Protein AF-A0A940HXW5-F1 (afdb_monomer)

Secondary structure (DSSP, 8-state):
----------TT-S----HHHHHHHHHHHHHHHHHHTT--HHHHTTSTTPPPSS-HHHHHHHHT-SEEEEE--GGGTHHHHHHHHHTTTT--SEEEEE-S--HHHHHHHHHS--SS-EEEEE-SSS--HHHHHHHHHHHTT-TTSEEEEE--SSS-HHHHHHHHTT-B-

pLDDT: mean 87.08, std 12.81, range [37.69, 97.75]

Foldseek 3Di:
DPPDPPPPPVPVPPPPPDPVVVVVVVVVVVVVVCVVVVVPVVNVCPDPPDDDPDDPVVVVLQVPAQEEEEEDADPQPVVVVVVCVVCVVVDNHHYHYHHALDPVSLVVVLVDDGDQHEYEQEDAAQAPPGSLVSCVSNVVRPLRYAYAYHYHPDPHSNVVVCVVSVHHD

Structure (mmCIF, N/CA/C/O backbone):
data_AF-A0A940HXW5-F1
#
_entry.id   AF-A0A940HXW5-F1
#
loop_
_atom_site.group_PDB
_atom_site.id
_atom_site.type_symbol
_atom_site.label_atom_id
_atom_site.label_alt_id
_atom_site.label_comp_id
_atom_site.label_asym_id
_atom_site.label_entity_id
_atom_site.label_seq_id
_atom_site.pdbx_PDB_ins_code
_atom_site.Cartn_x
_atom_site.Cartn_y
_atom_site.Cartn_z
_atom_site.occupancy
_atom_site.B_iso_or_equiv
_atom_site.auth_seq_id
_atom_site.auth_comp_id
_atom_site.auth_asym_id
_atom_site.auth_atom_id
_atom_site.pdbx_PDB_model_num
ATOM 1 N N . MET A 1 1 ? -20.230 16.976 -20.352 1.00 37.69 1 MET A N 1
ATOM 2 C CA . MET A 1 1 ? -19.748 17.566 -21.615 1.00 37.69 1 MET A CA 1
ATOM 3 C C . MET A 1 1 ? -18.553 16.743 -22.082 1.00 37.69 1 MET A C 1
ATOM 5 O O . MET A 1 1 ? -17.478 16.864 -21.511 1.00 37.69 1 MET A O 1
ATOM 9 N N . LEU A 1 2 ? -18.786 15.785 -22.983 1.00 40.66 2 LEU A N 1
ATOM 10 C CA . LEU A 1 2 ? -17.734 14.949 -23.570 1.00 40.66 2 LEU A CA 1
ATOM 11 C C . LEU A 1 2 ? -16.873 15.837 -24.471 1.00 40.66 2 LEU A C 1
ATOM 13 O O . LEU A 1 2 ? -17.401 16.572 -25.302 1.00 40.66 2 LEU A O 1
ATOM 17 N N . ILE A 1 3 ? -15.562 1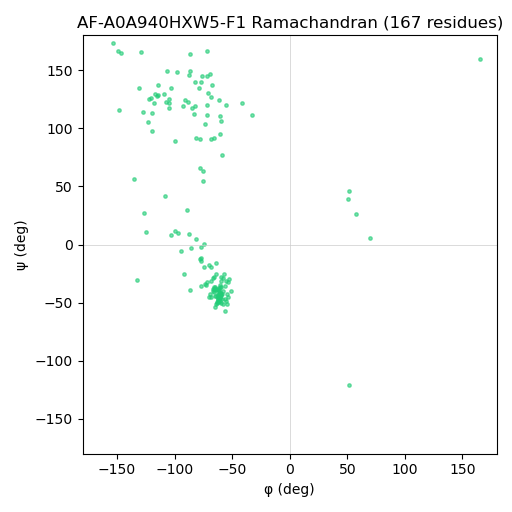5.809 -24.245 1.00 47.06 3 ILE A N 1
ATOM 18 C CA . ILE A 1 3 ? -14.571 16.556 -25.018 1.00 47.06 3 ILE A CA 1
ATOM 19 C C . ILE A 1 3 ? -14.749 16.179 -26.492 1.00 47.06 3 ILE A C 1
ATOM 21 O O . ILE A 1 3 ? -14.653 15.001 -26.838 1.00 47.06 3 ILE A O 1
ATOM 25 N N . LYS A 1 4 ? -15.039 17.186 -27.332 1.00 47.22 4 LYS A N 1
ATOM 26 C CA . LYS A 1 4 ? -14.988 17.098 -28.797 1.00 47.22 4 LYS A CA 1
ATOM 27 C C . LYS A 1 4 ? -13.741 16.310 -29.175 1.00 47.22 4 LYS A C 1
ATOM 29 O O . LYS A 1 4 ? -12.640 16.685 -28.778 1.00 47.22 4 LYS A O 1
ATOM 34 N N . THR A 1 5 ? -13.950 15.219 -29.900 1.00 53.34 5 THR A N 1
ATOM 35 C CA . THR A 1 5 ? -12.939 14.344 -30.484 1.00 53.34 5 THR A CA 1
ATOM 36 C C . THR A 1 5 ? -11.712 15.164 -30.870 1.00 53.34 5 THR A C 1
ATOM 38 O O . THR A 1 5 ? -11.792 16.007 -31.763 1.00 53.34 5 THR A O 1
ATOM 41 N N . ILE A 1 6 ? -10.589 14.964 -30.173 1.00 57.22 6 ILE A N 1
ATOM 42 C CA . ILE A 1 6 ? -9.308 15.518 -30.605 1.00 57.22 6 ILE A CA 1
ATOM 43 C C . ILE A 1 6 ? -8.984 14.798 -31.914 1.00 57.22 6 ILE A C 1
ATOM 45 O O . ILE A 1 6 ? -8.443 13.694 -31.925 1.00 57.22 6 ILE A O 1
ATOM 49 N N . LEU A 1 7 ? -9.398 15.396 -33.028 1.00 49.34 7 LEU A N 1
ATOM 50 C CA . LEU A 1 7 ? -8.967 15.020 -34.361 1.00 49.34 7 LEU A CA 1
ATOM 51 C C . LEU A 1 7 ? -7.492 15.400 -34.449 1.00 49.34 7 LEU A C 1
ATOM 53 O O . LEU A 1 7 ? -7.140 16.525 -34.803 1.00 49.34 7 LEU A O 1
ATOM 57 N N . PHE A 1 8 ? -6.618 14.460 -34.089 1.00 52.81 8 PHE A N 1
ATOM 58 C CA . PHE A 1 8 ? -5.212 14.544 -34.450 1.00 52.81 8 PHE A CA 1
ATOM 59 C C . PHE A 1 8 ? -5.140 14.546 -35.978 1.00 52.81 8 PHE A C 1
ATOM 61 O O . PHE A 1 8 ? -5.167 13.497 -36.620 1.00 52.81 8 PHE A O 1
ATOM 68 N N . LYS A 1 9 ? -5.077 15.741 -36.575 1.00 50.44 9 LYS A N 1
ATOM 69 C CA . LYS A 1 9 ? -4.696 15.905 -37.976 1.00 50.44 9 LYS A CA 1
ATOM 70 C C . LYS A 1 9 ? -3.286 15.332 -38.074 1.00 50.44 9 LYS A C 1
ATOM 72 O O . LYS A 1 9 ? -2.348 15.888 -37.504 1.00 50.44 9 LYS A O 1
ATOM 77 N N . ASN A 1 10 ? -3.170 14.152 -38.676 1.00 55.97 10 ASN A N 1
ATOM 78 C CA . ASN A 1 10 ? -1.972 13.320 -38.638 1.00 55.97 10 ASN A CA 1
ATOM 79 C C . ASN A 1 10 ? -0.891 13.897 -39.575 1.00 55.97 10 ASN A C 1
ATOM 81 O O . ASN A 1 10 ? -0.493 13.284 -40.559 1.00 55.97 10 ASN A O 1
ATOM 85 N N . ASN A 1 11 ? -0.416 15.108 -39.274 1.00 54.78 11 ASN A N 1
ATOM 86 C CA . ASN A 1 11 ? 0.621 15.819 -40.026 1.00 54.78 11 ASN A CA 1
ATOM 87 C C . ASN A 1 11 ? 2.028 15.231 -39.787 1.00 54.78 11 ASN A C 1
ATOM 89 O O . ASN A 1 11 ? 3.004 15.712 -40.357 1.00 54.78 11 ASN A O 1
ATOM 93 N N . LEU A 1 12 ? 2.147 14.181 -38.966 1.00 56.38 12 LEU A N 1
ATOM 94 C CA . LEU A 1 12 ? 3.408 13.515 -38.620 1.00 56.38 12 LEU A CA 1
ATOM 95 C C . LEU A 1 12 ? 3.949 12.587 -39.724 1.00 56.38 12 LEU A C 1
ATOM 97 O O . LEU A 1 12 ? 5.026 12.020 -39.562 1.00 56.38 12 LEU A O 1
ATOM 101 N N . ILE A 1 13 ? 3.240 12.438 -40.849 1.00 55.09 13 ILE A N 1
ATOM 102 C CA . ILE A 1 13 ? 3.608 11.524 -41.945 1.00 55.09 13 ILE A CA 1
ATOM 103 C C . ILE A 1 13 ? 4.097 12.293 -43.186 1.00 55.09 13 ILE A C 1
ATOM 105 O O . ILE A 1 13 ? 3.803 11.934 -44.322 1.00 55.09 13 ILE A O 1
ATOM 109 N N . LYS A 1 14 ? 4.904 13.344 -43.013 1.00 57.66 14 LYS A N 1
ATOM 110 C CA . LYS A 1 14 ? 5.946 13.601 -44.025 1.00 57.66 14 LYS A CA 1
ATOM 111 C C . LYS A 1 14 ? 7.061 12.587 -43.754 1.00 57.66 14 LYS A C 1
ATOM 113 O O . LYS A 1 14 ? 7.319 12.282 -42.597 1.00 57.66 14 LYS A O 1
ATOM 118 N N . LYS A 1 15 ? 7.670 11.991 -44.787 1.00 58.25 15 LYS A N 1
ATOM 119 C CA . LYS A 1 15 ? 8.725 10.955 -44.685 1.00 58.25 15 LYS A CA 1
ATOM 120 C C . LYS A 1 15 ? 9.951 11.473 -43.905 1.00 58.25 15 LYS A C 1
ATOM 122 O O . LYS A 1 15 ? 10.979 11.790 -44.494 1.00 58.25 15 LYS A O 1
ATOM 127 N N . ILE A 1 16 ? 9.875 11.549 -42.579 1.00 60.69 16 ILE A N 1
ATOM 128 C CA . ILE A 1 16 ? 11.001 11.938 -41.734 1.00 60.69 16 ILE A CA 1
ATOM 129 C C . ILE A 1 16 ? 11.864 10.685 -41.554 1.00 60.69 16 ILE A C 1
ATOM 131 O O . ILE A 1 16 ? 11.654 9.874 -40.653 1.00 60.69 16 ILE A O 1
ATOM 135 N N . LYS A 1 17 ? 12.855 10.507 -42.434 1.00 64.44 17 LYS A N 1
ATOM 136 C CA . LYS A 1 17 ? 13.933 9.521 -42.261 1.00 64.44 17 LYS A CA 1
ATOM 137 C C . LYS A 1 17 ? 14.944 10.024 -41.216 1.00 64.44 17 LYS A C 1
ATOM 139 O O . LYS A 1 17 ? 16.129 10.133 -41.503 1.00 64.44 17 LYS A O 1
ATOM 144 N N . SER A 1 18 ? 14.494 10.371 -40.005 1.00 76.12 18 SER A N 1
ATOM 145 C CA . SER A 1 18 ? 15.434 10.719 -38.933 1.00 76.12 18 SER A CA 1
ATOM 146 C C . SER A 1 18 ? 15.955 9.451 -38.261 1.00 76.12 18 SER A C 1
ATOM 148 O O . SER A 1 18 ? 15.210 8.505 -37.983 1.00 76.12 18 SER A O 1
ATOM 150 N N . LYS A 1 19 ? 17.252 9.447 -37.946 1.00 80.06 19 LYS A N 1
ATOM 151 C CA . LYS A 1 19 ? 17.904 8.380 -37.172 1.00 80.06 19 LYS A CA 1
ATOM 152 C C . LYS A 1 19 ? 17.181 8.121 -35.841 1.00 80.06 19 LYS A C 1
ATOM 154 O O . LYS A 1 19 ? 17.106 6.979 -35.394 1.00 80.06 19 LYS A O 1
ATOM 159 N N . ASN A 1 20 ? 16.594 9.159 -35.243 1.00 81.38 20 ASN A N 1
ATOM 160 C CA . ASN A 1 20 ? 15.827 9.061 -34.002 1.00 81.38 20 ASN A CA 1
ATOM 161 C C . ASN A 1 20 ? 14.506 8.306 -34.194 1.00 81.38 20 ASN A C 1
ATOM 163 O O . ASN A 1 20 ? 14.203 7.431 -33.393 1.00 81.38 20 ASN A O 1
ATOM 167 N N . ILE A 1 21 ? 13.766 8.550 -35.281 1.00 84.44 21 ILE A N 1
ATOM 168 C CA . ILE A 1 21 ? 12.525 7.814 -35.576 1.00 84.44 21 ILE A CA 1
ATOM 169 C C . ILE A 1 21 ? 12.811 6.329 -35.812 1.00 84.44 21 ILE A C 1
ATOM 171 O O . ILE A 1 21 ? 12.070 5.478 -35.321 1.00 84.44 21 ILE A O 1
ATOM 175 N N . LEU A 1 22 ? 13.909 5.997 -36.500 1.00 84.44 22 LEU A N 1
ATOM 176 C CA . LEU A 1 22 ? 14.331 4.604 -36.686 1.00 84.44 22 LEU A CA 1
ATOM 177 C C . LEU A 1 22 ? 14.654 3.922 -35.346 1.00 84.44 22 LEU A C 1
ATOM 179 O O . LEU A 1 22 ? 14.180 2.811 -35.097 1.00 84.44 22 LEU A O 1
ATOM 183 N N . LYS A 1 23 ? 15.392 4.600 -34.455 1.00 87.56 23 LYS A N 1
ATOM 184 C CA . LYS A 1 23 ? 15.679 4.107 -33.095 1.00 87.56 23 LYS A CA 1
ATOM 185 C C . LYS A 1 23 ? 14.399 3.904 -32.279 1.00 87.56 23 LYS A C 1
ATO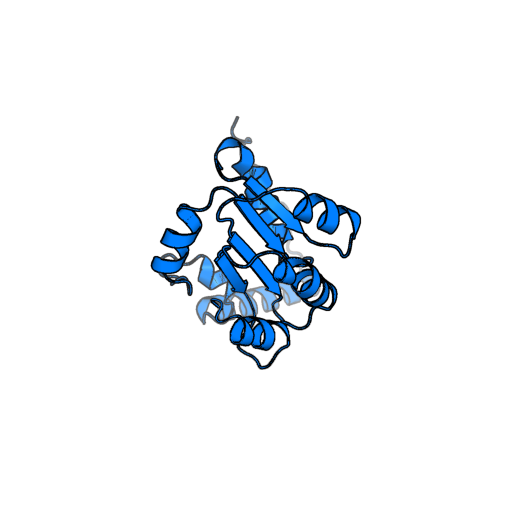M 187 O O . LYS A 1 23 ? 14.225 2.844 -31.680 1.00 87.56 23 LYS A O 1
ATOM 192 N N . THR A 1 24 ? 13.481 4.870 -32.301 1.00 90.00 24 THR A N 1
ATOM 193 C CA . THR A 1 24 ? 12.188 4.772 -31.610 1.00 90.00 24 THR A CA 1
ATOM 194 C C . THR A 1 24 ? 11.347 3.625 -32.159 1.00 90.00 24 THR A C 1
ATOM 196 O O . THR A 1 24 ? 10.792 2.856 -31.381 1.00 90.00 24 THR A O 1
ATOM 199 N N . LYS A 1 25 ? 11.300 3.440 -33.486 1.00 89.50 25 LYS A N 1
ATOM 200 C CA . LYS A 1 25 ? 10.591 2.319 -34.119 1.00 89.50 25 LYS A CA 1
ATOM 201 C C . LYS A 1 25 ? 11.156 0.977 -33.654 1.00 89.50 25 LYS A C 1
ATOM 203 O O . LYS A 1 25 ? 10.380 0.087 -33.321 1.00 89.50 25 LYS A O 1
ATOM 208 N N . LYS A 1 26 ? 12.485 0.840 -33.574 1.00 93.00 26 LYS A N 1
ATOM 209 C CA . LYS A 1 26 ? 13.131 -0.366 -33.031 1.00 93.00 26 LYS A CA 1
ATOM 210 C C . LYS A 1 26 ? 12.709 -0.620 -31.579 1.00 93.00 26 LYS A C 1
ATOM 212 O O . LYS A 1 26 ? 12.233 -1.710 -31.278 1.00 93.00 26 LYS A O 1
ATOM 217 N N . LYS A 1 27 ? 12.791 0.394 -30.709 1.00 94.12 27 LYS A N 1
ATOM 218 C CA . LYS A 1 27 ? 12.376 0.284 -29.298 1.00 94.12 27 LYS A CA 1
ATOM 219 C C . LYS A 1 27 ? 10.893 -0.037 -29.128 1.00 94.12 27 LYS A C 1
ATOM 221 O O . LYS A 1 27 ? 10.537 -0.826 -28.262 1.00 94.12 27 LYS A O 1
ATOM 226 N N . PHE A 1 28 ? 10.032 0.514 -29.979 1.00 93.81 28 PHE A N 1
ATOM 227 C CA . PHE A 1 28 ? 8.612 0.175 -29.993 1.00 93.81 28 PHE A CA 1
ATOM 228 C C . PHE A 1 28 ? 8.380 -1.308 -30.309 1.00 93.81 28 PHE A C 1
ATOM 230 O O . PHE A 1 28 ? 7.566 -1.950 -29.649 1.00 93.81 28 PHE A O 1
ATOM 237 N N . TRP A 1 29 ? 9.096 -1.874 -31.287 1.00 95.12 29 TRP A N 1
ATOM 238 C CA . TRP A 1 29 ? 8.984 -3.302 -31.597 1.00 95.12 29 TRP A CA 1
ATOM 239 C C . TRP A 1 29 ? 9.518 -4.193 -30.474 1.00 95.12 29 TRP A C 1
ATOM 241 O O . TRP A 1 29 ? 8.882 -5.204 -30.183 1.00 95.12 29 TRP A O 1
ATOM 251 N N . GLU A 1 30 ? 10.612 -3.800 -29.814 1.00 95.25 30 GLU A N 1
ATOM 252 C CA . GLU A 1 30 ? 11.109 -4.464 -28.597 1.00 95.25 30 GLU A CA 1
ATOM 253 C C . GLU A 1 30 ? 10.028 -4.465 -27.501 1.00 95.25 30 GLU A C 1
ATOM 255 O O . GLU A 1 30 ? 9.628 -5.527 -27.035 1.00 95.25 30 GLU A O 1
ATOM 260 N N . LEU A 1 31 ? 9.440 -3.304 -27.191 1.00 93.38 31 LEU A N 1
ATOM 261 C CA . LEU A 1 31 ? 8.370 -3.188 -26.194 1.00 93.38 31 LEU A CA 1
ATOM 262 C C . LEU A 1 31 ? 7.121 -3.997 -26.572 1.00 93.3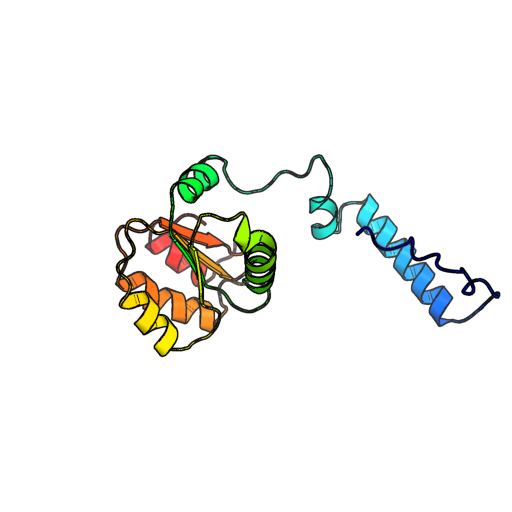8 31 LEU A C 1
ATOM 264 O O . LEU A 1 31 ? 6.496 -4.623 -25.718 1.00 93.38 31 LEU A O 1
ATOM 268 N N . LYS A 1 32 ? 6.748 -4.016 -27.857 1.00 92.06 32 LYS A N 1
ATOM 269 C CA . LYS A 1 32 ? 5.611 -4.807 -28.351 1.00 92.06 32 LYS A CA 1
ATOM 270 C C . LYS A 1 32 ? 5.873 -6.307 -28.219 1.00 92.06 32 LYS A C 1
ATOM 272 O O . LYS A 1 32 ? 4.937 -7.052 -27.928 1.00 92.06 32 LYS A O 1
ATOM 277 N N . LYS A 1 33 ? 7.115 -6.747 -28.441 1.00 95.19 33 LYS A N 1
ATOM 278 C CA . LYS A 1 33 ? 7.541 -8.130 -28.212 1.00 95.19 33 LYS A CA 1
ATOM 279 C C . LYS A 1 33 ? 7.442 -8.471 -26.726 1.00 95.19 33 LYS A C 1
ATOM 281 O O . LYS A 1 33 ? 6.738 -9.415 -26.388 1.00 95.19 33 LYS A O 1
ATOM 286 N N . ASP A 1 34 ? 8.019 -7.647 -25.854 1.00 94.12 34 ASP A N 1
ATOM 287 C CA . ASP A 1 34 ? 7.975 -7.852 -24.401 1.00 94.12 34 ASP A CA 1
ATOM 288 C C . ASP A 1 34 ? 6.543 -7.865 -23.847 1.00 94.12 34 ASP A C 1
ATOM 290 O O . ASP A 1 34 ? 6.223 -8.654 -22.958 1.00 94.12 34 ASP A O 1
ATOM 294 N N . TYR A 1 35 ? 5.653 -7.032 -24.397 1.00 89.25 35 TYR A N 1
ATOM 295 C CA . TYR A 1 35 ? 4.229 -7.056 -24.068 1.00 89.25 35 TYR A CA 1
ATOM 296 C C . TYR A 1 35 ? 3.567 -8.380 -24.472 1.00 89.25 35 TYR A C 1
ATOM 298 O O . TYR A 1 35 ? 2.918 -9.011 -23.641 1.00 89.25 35 TYR A O 1
ATOM 306 N N . LYS A 1 36 ? 3.759 -8.834 -25.720 1.00 89.50 36 LYS A N 1
ATOM 307 C CA . LYS A 1 36 ? 3.211 -10.117 -26.200 1.00 89.50 36 LYS A CA 1
ATOM 308 C C . LYS A 1 36 ? 3.737 -11.309 -25.398 1.00 89.50 36 LYS A C 1
ATOM 310 O O . LYS A 1 36 ? 2.990 -12.245 -25.139 1.00 89.50 36 LYS A O 1
ATOM 315 N N . GLU A 1 37 ? 4.999 -11.248 -24.987 1.00 93.06 37 GLU A N 1
ATOM 316 C CA . GLU A 1 37 ? 5.664 -12.253 -24.152 1.00 93.06 37 GLU A CA 1
ATOM 317 C C . GLU A 1 37 ? 5.355 -12.089 -22.652 1.00 93.06 37 GLU A C 1
ATOM 319 O O . GLU A 1 37 ? 5.914 -12.810 -21.829 1.00 93.06 37 GLU A O 1
ATOM 324 N N . LYS A 1 38 ? 4.470 -11.153 -22.273 1.00 88.69 38 LYS A N 1
ATOM 325 C CA . LYS A 1 38 ? 4.038 -10.895 -20.888 1.00 88.69 38 LYS A CA 1
ATOM 326 C C . LYS A 1 38 ? 5.173 -10.553 -19.914 1.00 88.69 38 LYS A C 1
ATOM 328 O O . LYS A 1 38 ? 5.023 -10.708 -18.704 1.00 88.69 38 LYS A O 1
ATOM 333 N N . LYS A 1 39 ? 6.283 -10.009 -20.417 1.00 92.31 39 LYS A N 1
ATOM 334 C CA . LYS A 1 39 ? 7.443 -9.584 -19.612 1.00 92.31 39 LYS A CA 1
ATOM 335 C C . LYS A 1 39 ? 7.194 -8.288 -18.837 1.00 92.31 39 LYS A C 1
ATOM 337 O O . LYS A 1 39 ? 7.882 -8.004 -17.861 1.00 92.31 39 LYS A O 1
ATOM 342 N N . ILE A 1 40 ? 6.198 -7.497 -19.243 1.00 90.62 40 ILE A N 1
ATOM 343 C CA . ILE A 1 40 ? 5.871 -6.208 -18.621 1.00 90.62 40 ILE A CA 1
ATOM 344 C C . ILE A 1 40 ? 4.689 -6.381 -17.657 1.00 90.62 40 ILE A C 1
ATOM 346 O O . ILE A 1 40 ? 3.533 -6.187 -18.036 1.00 90.62 40 ILE A O 1
ATOM 350 N N . ALA A 1 41 ? 4.981 -6.702 -16.393 1.00 87.12 41 ALA A N 1
ATOM 351 C CA . ALA A 1 41 ? 3.970 -6.990 -15.364 1.00 87.12 41 ALA A CA 1
ATOM 352 C C . ALA A 1 41 ? 2.930 -5.868 -15.157 1.00 87.12 41 ALA A C 1
ATOM 354 O O . ALA A 1 41 ? 1.771 -6.127 -14.839 1.00 87.12 41 ALA A O 1
ATOM 355 N N . LEU A 1 42 ? 3.319 -4.605 -15.364 1.00 88.50 42 LEU A N 1
ATOM 356 C CA . LEU A 1 42 ? 2.377 -3.487 -15.300 1.00 88.50 42 LEU A CA 1
ATOM 357 C C . LEU A 1 42 ? 1.289 -3.609 -16.376 1.00 88.50 42 LEU A C 1
ATOM 359 O O . LEU A 1 42 ? 0.116 -3.412 -16.081 1.00 88.50 42 LEU A O 1
ATOM 363 N N . LEU A 1 43 ? 1.657 -3.946 -17.614 1.00 90.19 43 LEU A N 1
ATOM 364 C CA . LEU A 1 43 ? 0.701 -4.041 -18.720 1.00 90.19 43 LEU A CA 1
ATOM 365 C C . LEU A 1 43 ? -0.181 -5.283 -18.604 1.00 90.19 43 LEU A C 1
ATOM 367 O O . LEU A 1 43 ? -1.364 -5.218 -18.931 1.00 90.19 43 LEU A O 1
ATOM 371 N N . THR A 1 44 ? 0.360 -6.383 -18.075 1.00 87.94 44 THR A N 1
ATOM 372 C CA . THR A 1 44 ? -0.439 -7.586 -17.816 1.00 87.94 44 THR A CA 1
ATOM 373 C C . THR A 1 44 ? -1.516 -7.336 -16.759 1.00 87.94 44 THR A C 1
ATOM 375 O O . THR A 1 44 ? -2.565 -7.971 -16.817 1.00 87.94 44 THR A O 1
ATOM 378 N N . SER A 1 45 ? -1.333 -6.357 -15.859 1.00 89.50 45 SER A N 1
ATOM 379 C CA . SER A 1 45 ? -2.360 -5.968 -14.877 1.00 89.50 45 SER A CA 1
ATOM 380 C C . SER A 1 45 ? -3.648 -5.387 -15.482 1.00 89.50 45 SER A C 1
ATOM 382 O O . SER A 1 45 ? -4.675 -5.346 -14.806 1.00 89.50 45 SER A O 1
ATOM 384 N N . PHE A 1 46 ? -3.621 -4.990 -16.760 1.00 89.00 46 PHE A N 1
ATOM 385 C CA . PHE A 1 46 ? -4.788 -4.502 -17.503 1.00 89.00 46 PHE A CA 1
ATOM 386 C C . PHE A 1 46 ? -5.502 -5.601 -18.313 1.00 89.00 46 PHE A C 1
ATOM 388 O O . PHE A 1 46 ? -6.550 -5.337 -18.907 1.00 89.00 46 PHE A O 1
ATOM 395 N N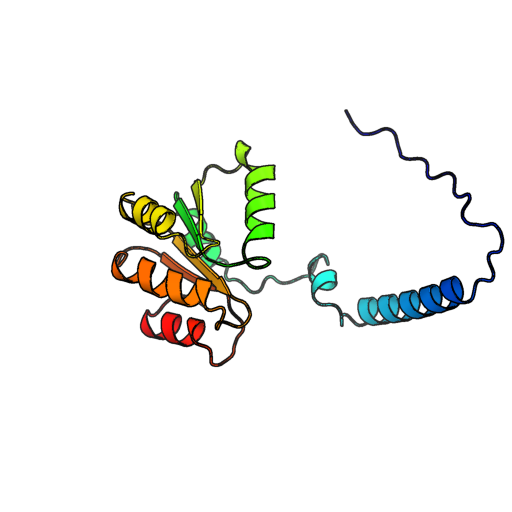 . GLU A 1 47 ? -4.968 -6.828 -18.366 1.00 89.19 47 GLU A N 1
ATOM 396 C CA . GLU A 1 47 ? -5.618 -7.949 -19.056 1.00 89.19 47 GLU A CA 1
ATOM 397 C C . GLU A 1 47 ? -6.856 -8.439 -18.283 1.00 89.19 47 GLU A C 1
ATOM 399 O O . GLU A 1 47 ? -6.872 -8.485 -17.053 1.00 89.19 47 GLU A O 1
ATOM 404 N N . LYS A 1 48 ? -7.900 -8.877 -19.003 1.00 89.50 48 LYS A N 1
ATOM 405 C CA . LYS A 1 48 ? -9.168 -9.347 -18.401 1.00 89.50 48 LYS 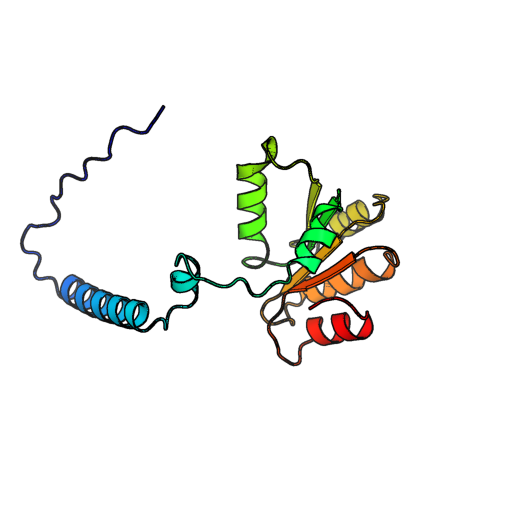A CA 1
ATOM 406 C C . LYS A 1 48 ? -8.988 -10.518 -17.427 1.00 89.50 48 LYS A C 1
ATOM 408 O O . LYS A 1 48 ? -9.791 -10.686 -16.516 1.00 89.50 48 LYS A O 1
ATOM 413 N N . ASN A 1 49 ? -7.969 -11.344 -17.643 1.00 88.38 49 ASN A N 1
ATOM 414 C CA . ASN A 1 49 ? -7.670 -12.537 -16.855 1.00 88.38 49 ASN A CA 1
ATOM 415 C C . ASN A 1 49 ? -6.597 -12.302 -15.778 1.00 88.38 49 ASN A C 1
ATOM 417 O O . ASN A 1 49 ? -6.129 -13.271 -15.177 1.00 88.38 49 ASN A O 1
ATOM 421 N N . TYR A 1 50 ? -6.203 -11.051 -15.515 1.00 89.62 50 TYR A N 1
ATOM 422 C CA . TYR A 1 50 ? -5.246 -10.751 -14.458 1.00 89.62 50 TYR A CA 1
ATOM 423 C C . TYR A 1 50 ? -5.786 -11.169 -13.083 1.00 89.62 50 TYR A C 1
ATOM 425 O O . TYR A 1 50 ? -6.863 -10.746 -12.651 1.00 89.62 50 TYR A O 1
ATOM 433 N N . LYS A 1 51 ? -5.022 -12.004 -12.370 1.00 88.75 51 LYS A N 1
ATOM 434 C CA . LYS A 1 51 ? -5.342 -12.425 -11.003 1.00 88.75 51 LYS A CA 1
ATOM 435 C C . LYS A 1 51 ? -4.669 -11.497 -10.001 1.00 88.75 51 LYS A C 1
ATOM 437 O O . LYS A 1 51 ? -3.448 -11.425 -9.919 1.00 88.75 51 LYS A O 1
ATOM 442 N N . LEU A 1 52 ? -5.493 -10.838 -9.195 1.00 88.38 52 LEU A N 1
ATOM 443 C CA . LEU A 1 52 ? -5.042 -10.042 -8.060 1.00 88.38 52 LEU A CA 1
ATOM 444 C C . LEU A 1 52 ? -4.437 -10.959 -6.989 1.00 88.38 52 LEU A C 1
ATOM 446 O O . LEU A 1 52 ? -4.998 -12.010 -6.680 1.00 88.38 52 LEU A O 1
ATOM 450 N N . SER A 1 53 ? -3.310 -10.546 -6.412 1.00 84.69 53 SER A N 1
ATOM 451 C CA . SER A 1 53 ? -2.563 -11.332 -5.420 1.00 84.69 53 SER A CA 1
ATOM 452 C C . SER A 1 53 ? -3.178 -11.316 -4.016 1.00 84.69 53 SER A C 1
ATOM 454 O O . SER A 1 53 ? -2.801 -12.133 -3.179 1.00 84.69 53 SER A O 1
ATOM 456 N N . TYR A 1 54 ? -4.121 -10.411 -3.739 1.00 87.75 54 TYR A N 1
ATOM 457 C CA . TYR A 1 54 ? -4.730 -10.272 -2.417 1.00 87.75 54 TYR A CA 1
ATOM 458 C C . TYR A 1 54 ? -5.935 -11.194 -2.205 1.00 87.75 54 TYR A C 1
ATOM 460 O O . TYR A 1 54 ? -6.717 -11.487 -3.113 1.00 87.75 54 TYR A O 1
ATOM 468 N N . SER A 1 55 ? -6.147 -11.602 -0.952 1.00 89.75 55 SER A N 1
ATOM 469 C CA . SER A 1 55 ? -7.250 -12.493 -0.595 1.00 89.75 55 SER A CA 1
ATOM 470 C C . SER A 1 55 ? -8.605 -11.766 -0.554 1.00 89.75 55 SER A C 1
ATOM 472 O O . SER A 1 55 ? -8.733 -10.629 -0.090 1.00 89.75 55 SER A O 1
ATOM 474 N N . LYS A 1 56 ? -9.687 -12.454 -0.951 1.00 91.12 56 LYS A N 1
ATOM 475 C CA . LYS A 1 56 ? -11.064 -11.943 -0.760 1.00 91.12 56 LYS A CA 1
ATOM 476 C C . LYS A 1 56 ? -11.383 -11.703 0.726 1.00 91.12 56 LYS A C 1
ATOM 478 O O . LYS A 1 56 ? -12.194 -10.833 1.053 1.00 91.12 56 LYS A O 1
ATOM 483 N N . LYS A 1 57 ? -10.740 -12.459 1.626 1.00 91.56 57 LYS A N 1
ATOM 484 C CA . LYS A 1 57 ? -10.855 -12.316 3.084 1.00 91.56 57 LYS A CA 1
ATOM 485 C C . LYS A 1 57 ? -10.332 -10.953 3.541 1.00 91.56 57 LYS A C 1
ATOM 487 O O . LYS A 1 57 ? -11.076 -10.239 4.215 1.00 91.56 57 LYS A O 1
ATOM 492 N N . LEU A 1 58 ? -9.137 -10.559 3.095 1.00 91.38 58 LEU A N 1
ATOM 493 C CA . LEU A 1 58 ? -8.538 -9.250 3.372 1.00 91.38 58 LEU A CA 1
ATOM 494 C C . LEU A 1 58 ? -9.460 -8.109 2.939 1.00 91.38 58 LEU A C 1
ATOM 496 O O . LEU A 1 58 ? -9.784 -7.218 3.726 1.00 91.38 58 LEU A O 1
ATOM 500 N N . VAL A 1 59 ? -9.987 -8.186 1.713 1.00 92.00 59 VAL A N 1
ATOM 501 C CA . VAL A 1 59 ? -10.936 -7.189 1.192 1.00 92.00 59 VAL A CA 1
ATOM 502 C C . VAL A 1 59 ? -12.183 -7.098 2.072 1.00 92.00 59 VAL A C 1
ATOM 504 O O . VAL A 1 59 ? -12.649 -6.001 2.387 1.00 92.00 59 VAL A O 1
ATOM 507 N N . LYS A 1 60 ? -12.729 -8.237 2.518 1.00 93.31 60 LYS A N 1
ATOM 508 C CA . LYS A 1 60 ? -13.909 -8.279 3.397 1.00 93.31 60 LYS A CA 1
ATOM 509 C C . LYS A 1 60 ? -13.618 -7.656 4.767 1.00 93.31 60 LYS A C 1
ATOM 511 O O . LYS A 1 60 ? -14.493 -6.973 5.303 1.00 93.31 60 LYS A O 1
ATOM 516 N N . VAL A 1 61 ? -12.412 -7.846 5.311 1.00 91.75 61 VAL A N 1
ATOM 517 C CA . VAL A 1 61 ? -11.950 -7.201 6.553 1.00 91.75 61 VAL A CA 1
ATOM 518 C C . VAL A 1 61 ? -11.852 -5.689 6.363 1.00 91.75 61 VAL A C 1
ATOM 520 O O . VAL A 1 61 ? -12.494 -4.946 7.106 1.00 91.75 61 VAL A O 1
ATOM 523 N N . LEU A 1 62 ? -11.131 -5.228 5.336 1.00 93.38 62 LEU A N 1
ATOM 524 C CA . LEU A 1 62 ? -10.944 -3.806 5.026 1.00 93.38 62 LEU A CA 1
ATOM 525 C C . LEU A 1 62 ? -12.261 -3.084 4.723 1.00 93.38 62 LEU A C 1
ATOM 527 O O . LEU A 1 62 ? -12.458 -1.934 5.117 1.00 93.38 62 LEU A O 1
ATOM 531 N N . ARG A 1 63 ? -13.220 -3.760 4.080 1.00 92.50 63 ARG A N 1
ATOM 532 C CA . ARG A 1 63 ? -14.522 -3.170 3.744 1.00 92.50 63 ARG A CA 1
ATOM 533 C C . ARG A 1 63 ? -15.301 -2.703 4.975 1.00 92.50 63 ARG A C 1
ATOM 535 O O . ARG A 1 63 ? -16.015 -1.706 4.859 1.00 92.50 63 ARG A O 1
ATOM 542 N N . LYS A 1 64 ? -15.137 -3.377 6.121 1.00 93.25 64 LYS A N 1
ATOM 543 C CA . LYS A 1 64 ? -15.793 -3.057 7.404 1.00 93.25 64 LYS A CA 1
ATOM 544 C C . LYS A 1 64 ? -15.168 -1.856 8.128 1.00 93.25 64 LYS A C 1
ATOM 546 O O . LYS A 1 64 ? -15.729 -1.370 9.105 1.00 93.25 64 LYS A O 1
ATOM 551 N N . LYS A 1 65 ? -14.002 -1.384 7.685 1.00 94.31 65 LYS A N 1
ATOM 552 C CA . LYS A 1 65 ? -13.221 -0.341 8.359 1.00 94.31 65 LYS A CA 1
ATOM 553 C C . LYS A 1 65 ? -13.669 1.034 7.875 1.00 94.31 65 LYS A C 1
ATOM 555 O O . LYS A 1 65 ? -13.646 1.306 6.678 1.00 94.31 65 LYS A O 1
ATOM 560 N N . LYS A 1 66 ? -14.098 1.900 8.800 1.00 94.38 66 LYS A N 1
ATOM 561 C CA . LYS A 1 66 ? -14.524 3.276 8.476 1.00 94.38 66 LYS A CA 1
ATOM 562 C C . LYS A 1 66 ? -13.336 4.209 8.224 1.00 94.38 66 LYS A C 1
ATOM 564 O O . LYS A 1 66 ? -13.427 5.079 7.364 1.00 94.38 66 LYS A O 1
ATOM 569 N N . ASN A 1 67 ? -12.245 3.999 8.960 1.00 94.81 67 ASN A N 1
ATOM 570 C CA . ASN A 1 67 ? -11.021 4.789 8.882 1.00 94.81 67 ASN A CA 1
ATOM 571 C C . ASN A 1 67 ? -9.880 3.915 8.352 1.00 94.81 67 ASN A C 1
ATOM 573 O O . ASN A 1 67 ? -9.650 2.821 8.882 1.00 94.81 67 ASN A O 1
ATOM 577 N N . ILE A 1 68 ? -9.196 4.411 7.324 1.00 95.62 68 ILE A N 1
ATOM 578 C CA . ILE A 1 68 ? -8.016 3.801 6.715 1.00 95.62 68 ILE A CA 1
ATOM 579 C C . ILE A 1 68 ? -6.848 4.767 6.893 1.00 95.62 68 ILE A C 1
ATOM 581 O O . ILE A 1 68 ? -6.921 5.912 6.455 1.00 95.62 68 ILE A O 1
ATOM 585 N N . ILE A 1 69 ? -5.788 4.309 7.545 1.00 95.06 69 ILE A N 1
ATOM 586 C CA . ILE A 1 69 ? -4.537 5.040 7.700 1.00 95.06 69 ILE A CA 1
ATOM 587 C C . ILE A 1 69 ? -3.548 4.391 6.742 1.00 95.06 69 ILE A C 1
ATOM 589 O O . ILE A 1 69 ? -3.254 3.204 6.871 1.00 95.06 69 ILE A O 1
ATOM 593 N N . LEU A 1 70 ? -3.079 5.160 5.768 1.00 96.12 70 LEU A N 1
ATOM 594 C CA . LEU A 1 70 ? -2.124 4.730 4.763 1.00 96.12 70 LEU A CA 1
ATOM 595 C C . LEU A 1 70 ? -0.780 5.388 5.060 1.00 96.12 70 LEU A C 1
ATOM 597 O O . LEU A 1 70 ? -0.699 6.614 5.130 1.00 96.12 70 LEU A O 1
ATOM 601 N N . VAL A 1 71 ? 0.255 4.579 5.240 1.00 95.38 71 VAL A N 1
ATOM 602 C CA . VAL A 1 71 ? 1.605 5.039 5.573 1.00 95.38 71 VAL A CA 1
ATOM 603 C C . VAL A 1 71 ? 2.557 4.546 4.500 1.00 95.38 71 VAL A C 1
ATOM 605 O O . VAL A 1 71 ? 2.600 3.352 4.213 1.00 95.38 71 VAL A O 1
ATOM 608 N N . GLY A 1 72 ? 3.309 5.454 3.898 1.00 95.19 72 GLY A N 1
ATOM 609 C CA . GLY A 1 72 ? 4.257 5.128 2.841 1.00 95.19 72 GLY A CA 1
ATOM 610 C C . GLY A 1 72 ? 4.695 6.381 2.101 1.00 95.19 72 GLY A C 1
ATOM 611 O O . GLY A 1 72 ? 4.005 7.394 2.133 1.00 95.19 72 GLY A O 1
ATOM 612 N N . MET A 1 73 ? 5.832 6.307 1.418 1.00 94.19 73 MET A N 1
ATOM 613 C CA . MET A 1 73 ? 6.431 7.454 0.729 1.00 94.19 73 MET A CA 1
ATOM 614 C C . MET A 1 73 ? 6.279 7.364 -0.790 1.00 94.19 73 MET A C 1
ATOM 616 O O . MET A 1 73 ? 6.283 6.274 -1.367 1.00 94.19 73 MET A O 1
ATOM 620 N N . GLY A 1 74 ? 6.187 8.522 -1.451 1.00 93.69 74 GLY A N 1
ATOM 621 C CA . GLY A 1 74 ? 6.269 8.645 -2.909 1.00 93.69 74 GLY A CA 1
ATOM 622 C C . GLY A 1 74 ? 5.329 7.698 -3.666 1.00 93.69 74 GLY A C 1
ATOM 623 O O . GLY A 1 74 ? 4.108 7.725 -3.488 1.00 93.69 74 GLY A O 1
ATOM 624 N N . GLY A 1 75 ? 5.898 6.838 -4.517 1.00 93.69 75 GLY A N 1
ATOM 625 C CA . GLY A 1 75 ? 5.137 5.889 -5.339 1.00 93.69 75 GLY A CA 1
ATOM 626 C C . GLY A 1 75 ? 4.235 4.937 -4.541 1.00 93.69 75 GLY A C 1
ATOM 627 O O . GLY A 1 75 ? 3.198 4.519 -5.051 1.00 93.69 75 GLY A O 1
ATOM 628 N N . SER A 1 76 ? 4.564 4.661 -3.276 1.00 95.31 76 SER A N 1
ATOM 629 C CA . SER A 1 76 ? 3.763 3.807 -2.390 1.00 95.31 76 SER A CA 1
ATOM 630 C C . SER A 1 76 ? 2.411 4.418 -1.998 1.00 95.31 76 SER A C 1
ATOM 632 O O . SER A 1 76 ? 1.522 3.691 -1.559 1.00 95.31 76 SER A O 1
ATOM 634 N N . ILE A 1 77 ? 2.233 5.739 -2.136 1.00 96.50 77 ILE A N 1
ATOM 635 C CA . ILE A 1 77 ? 1.059 6.456 -1.608 1.00 96.50 77 ILE A CA 1
ATOM 636 C C . ILE A 1 77 ? 0.406 7.416 -2.607 1.00 96.50 77 ILE A C 1
ATOM 638 O O . ILE A 1 77 ? -0.813 7.598 -2.565 1.00 96.50 77 ILE A O 1
ATOM 642 N N . LEU A 1 78 ? 1.172 8.008 -3.530 1.00 96.00 78 LEU A N 1
ATOM 643 C CA . LEU A 1 78 ? 0.672 9.039 -4.446 1.00 96.00 78 LEU A CA 1
ATOM 644 C C . LEU A 1 78 ? -0.478 8.533 -5.324 1.00 96.00 78 LEU A C 1
ATOM 646 O O . LEU A 1 78 ? -1.497 9.211 -5.447 1.00 96.00 78 LEU A O 1
ATOM 650 N N . GLY A 1 79 ? -0.374 7.313 -5.860 1.00 96.00 79 GLY A N 1
ATOM 651 C CA . GLY A 1 79 ? -1.454 6.715 -6.653 1.00 96.00 79 GLY A CA 1
ATOM 652 C C . GLY A 1 79 ? -2.753 6.566 -5.854 1.00 96.00 79 GLY A C 1
ATOM 653 O O . GLY A 1 79 ? -3.830 6.925 -6.330 1.00 96.00 79 GLY A O 1
ATOM 654 N N . ALA A 1 80 ? -2.656 6.118 -4.599 1.00 96.31 80 ALA A N 1
ATOM 655 C CA . ALA A 1 80 ? -3.809 6.002 -3.709 1.00 96.31 80 ALA A CA 1
ATOM 656 C C . ALA A 1 80 ? -4.404 7.373 -3.345 1.00 96.31 80 ALA A C 1
ATOM 658 O O . ALA A 1 80 ? -5.628 7.517 -3.333 1.00 96.31 80 ALA A O 1
ATOM 659 N N . LYS A 1 81 ? -3.563 8.390 -3.102 1.00 96.94 81 LYS A N 1
ATOM 660 C CA . LYS A 1 81 ? -4.004 9.776 -2.868 1.00 96.94 81 LYS A CA 1
ATOM 661 C C . LYS A 1 81 ? -4.790 10.325 -4.056 1.00 96.94 81 LYS A C 1
ATOM 663 O O . LYS A 1 81 ? -5.876 10.870 -3.862 1.00 96.94 81 LYS A O 1
ATOM 668 N N . VAL A 1 82 ? -4.276 10.143 -5.274 1.00 97.75 82 VAL A N 1
ATOM 669 C CA . VAL A 1 82 ? -4.935 10.591 -6.511 1.00 97.75 82 VAL A CA 1
ATOM 670 C C . VAL A 1 82 ? -6.287 9.902 -6.680 1.00 97.75 82 VAL A C 1
ATOM 672 O O . VAL A 1 82 ? -7.296 10.583 -6.857 1.00 97.75 82 VAL A O 1
ATOM 675 N N . LEU A 1 83 ? -6.343 8.572 -6.545 1.00 97.19 83 LEU A N 1
ATOM 676 C CA . LEU A 1 83 ? -7.596 7.818 -6.651 1.00 97.19 83 LEU A CA 1
ATOM 677 C C . LEU A 1 83 ? -8.619 8.233 -5.589 1.00 97.19 83 LEU A C 1
ATOM 679 O O . LEU A 1 83 ? -9.798 8.402 -5.901 1.00 97.19 83 LEU A O 1
ATOM 683 N N . TYR A 1 84 ? -8.180 8.418 -4.343 1.00 97.31 84 TYR A N 1
ATOM 684 C CA . TYR A 1 84 ? -9.059 8.863 -3.268 1.00 97.31 84 TYR A CA 1
ATOM 685 C C . TYR A 1 84 ? -9.591 10.273 -3.516 1.00 97.31 84 TYR A C 1
ATOM 687 O O . TYR A 1 84 ? -10.786 10.497 -3.351 1.00 97.31 84 TYR A O 1
ATOM 695 N N . SER A 1 85 ? -8.736 11.202 -3.949 1.00 96.88 85 SER A N 1
ATOM 696 C CA . SER A 1 85 ? -9.140 12.567 -4.293 1.00 96.88 85 SER A CA 1
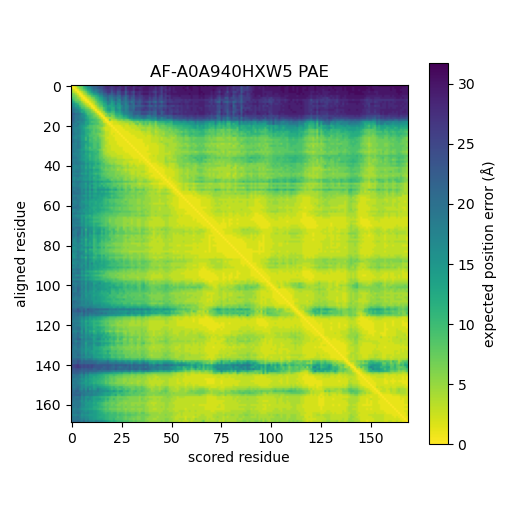ATOM 697 C C . SER A 1 85 ? -10.160 12.567 -5.436 1.00 96.88 85 SER A C 1
ATOM 699 O O . SER A 1 85 ? -11.246 13.133 -5.306 1.00 96.88 85 SER A O 1
ATOM 701 N N . PHE A 1 86 ? -9.871 11.827 -6.509 1.00 97.75 86 PHE A N 1
ATOM 702 C CA . PHE A 1 86 ? -10.737 11.718 -7.681 1.00 97.75 86 PHE A CA 1
ATOM 703 C C . PHE A 1 86 ? -12.108 11.102 -7.354 1.00 97.75 86 PHE A C 1
ATOM 705 O O . PHE A 1 86 ? -13.142 11.551 -7.845 1.00 97.75 86 PHE A O 1
ATOM 712 N N . LEU A 1 87 ? -12.143 10.087 -6.485 1.00 96.81 87 LEU A N 1
ATOM 713 C CA . LEU A 1 87 ? -13.365 9.367 -6.112 1.00 96.81 87 LEU A CA 1
ATOM 714 C C . LEU A 1 87 ? -13.968 9.822 -4.777 1.00 96.81 87 LEU A C 1
ATOM 716 O O . LEU A 1 87 ? -14.893 9.174 -4.279 1.00 96.81 87 LEU A O 1
ATOM 720 N N . LYS A 1 88 ? -13.499 10.936 -4.204 1.00 93.88 88 LYS A N 1
ATOM 721 C CA . LYS A 1 88 ? -13.832 11.375 -2.838 1.00 93.88 88 LYS A CA 1
ATOM 722 C C . LYS A 1 88 ? -15.336 11.411 -2.567 1.00 93.88 88 LYS A C 1
ATOM 724 O O . LYS A 1 88 ? -15.778 10.961 -1.518 1.00 93.88 88 LYS A O 1
ATOM 729 N N . ARG A 1 89 ? -16.140 11.861 -3.540 1.00 95.44 89 ARG A N 1
ATOM 730 C CA . ARG A 1 89 ? -17.612 11.929 -3.432 1.00 95.44 89 ARG A CA 1
ATOM 731 C C . ARG A 1 89 ? -18.291 10.556 -3.327 1.00 95.44 89 ARG A C 1
ATOM 733 O O . ARG A 1 89 ? -19.367 10.451 -2.751 1.00 95.44 89 ARG A O 1
ATOM 740 N N . LYS A 1 90 ? -17.689 9.505 -3.891 1.00 95.81 90 LYS A N 1
ATOM 741 C CA . LYS A 1 90 ? -18.226 8.131 -3.869 1.00 95.81 90 LYS A CA 1
ATOM 742 C C . LYS A 1 90 ? -17.703 7.318 -2.682 1.00 95.81 90 LYS A C 1
ATOM 744 O O . LYS A 1 90 ? -18.350 6.363 -2.251 1.00 95.81 90 LYS A O 1
ATOM 749 N N . ILE A 1 91 ? -16.529 7.662 -2.157 1.00 94.62 91 ILE A N 1
ATOM 750 C CA . ILE A 1 91 ? -15.887 6.920 -1.072 1.00 94.62 91 ILE A CA 1
ATOM 751 C C . ILE A 1 91 ? -16.456 7.373 0.280 1.00 94.62 91 ILE A C 1
ATOM 753 O O . ILE A 1 91 ? -16.193 8.470 0.749 1.00 94.62 91 ILE A O 1
ATOM 757 N N . LYS A 1 92 ? -17.192 6.480 0.957 1.00 93.94 92 LYS A N 1
ATOM 758 C CA . LYS A 1 92 ? -17.742 6.726 2.310 1.00 93.94 92 LYS A CA 1
ATOM 759 C C . LYS A 1 92 ? -16.715 6.569 3.447 1.00 93.94 92 LYS A C 1
ATOM 761 O O . LYS A 1 92 ? -17.011 6.885 4.596 1.00 93.94 92 LYS A O 1
ATOM 766 N N . LYS A 1 93 ? -15.541 5.997 3.159 1.00 94.38 93 LYS A N 1
ATOM 767 C CA . LYS A 1 93 ? -14.469 5.755 4.141 1.00 94.38 93 LYS A CA 1
ATOM 768 C C . LYS A 1 93 ? -13.564 6.979 4.253 1.00 94.38 93 LYS A C 1
ATOM 770 O O . LYS A 1 93 ? -13.298 7.629 3.249 1.00 94.38 93 LYS A O 1
ATOM 775 N N . LYS A 1 94 ? -13.039 7.245 5.448 1.00 94.81 94 LYS A N 1
ATOM 776 C CA . LYS A 1 94 ? -12.055 8.312 5.668 1.00 94.81 94 LYS A CA 1
ATOM 777 C C . LYS A 1 94 ? -10.647 7.751 5.503 1.00 94.81 94 LYS A C 1
ATOM 779 O O . LYS A 1 94 ? -10.297 6.787 6.185 1.00 94.81 94 LYS A O 1
ATOM 784 N N . PHE A 1 95 ? -9.870 8.353 4.609 1.00 95.62 95 PHE A N 1
ATOM 785 C CA . PHE A 1 95 ? -8.457 8.036 4.421 1.00 95.62 95 PHE A CA 1
ATOM 786 C C . PHE A 1 95 ? -7.579 9.112 5.057 1.00 95.62 95 PHE A C 1
ATOM 788 O O . PHE A 1 95 ? -7.818 10.303 4.864 1.00 95.62 95 PHE A O 1
ATOM 795 N N . PHE A 1 96 ? -6.564 8.667 5.789 1.00 94.44 96 PHE A N 1
ATOM 796 C CA . PHE A 1 96 ? -5.499 9.485 6.358 1.00 94.44 96 PHE A CA 1
ATOM 797 C C . PHE A 1 96 ? -4.192 9.026 5.732 1.00 94.44 96 PHE A C 1
ATOM 799 O O . PHE A 1 96 ? -3.926 7.827 5.699 1.00 94.44 96 PHE A O 1
ATOM 806 N N . PHE A 1 97 ? -3.404 9.960 5.215 1.00 95.12 97 PHE A N 1
ATOM 807 C CA . PHE A 1 97 ? -2.171 9.651 4.504 1.00 95.12 97 PHE A CA 1
ATOM 808 C C . PHE A 1 97 ? -0.983 10.200 5.283 1.00 95.12 97 PHE A C 1
ATOM 810 O O . PHE A 1 97 ? -0.977 11.381 5.618 1.00 95.12 97 PHE A O 1
ATOM 817 N N . LEU A 1 98 ? -0.000 9.345 5.549 1.00 93.94 98 LEU A N 1
ATOM 818 C CA . LEU A 1 98 ? 1.252 9.696 6.209 1.00 93.94 98 LEU A CA 1
ATOM 819 C C . LEU A 1 98 ? 2.406 9.376 5.266 1.00 93.94 98 LEU A C 1
ATOM 821 O O . LEU A 1 98 ? 2.829 8.227 5.140 1.00 93.94 98 LEU A O 1
ATOM 825 N N . ASP A 1 99 ? 2.857 10.417 4.576 1.00 92.94 99 ASP A N 1
ATOM 826 C CA . ASP A 1 99 ? 3.881 10.377 3.533 1.00 92.94 99 ASP A CA 1
ATOM 827 C C . ASP A 1 99 ? 5.029 11.354 3.786 1.00 92.94 99 ASP A C 1
ATOM 829 O O . ASP A 1 99 ? 5.669 11.836 2.855 1.00 92.94 99 ASP A O 1
ATOM 833 N N . ASN A 1 100 ? 5.270 11.664 5.056 1.00 90.06 100 ASN A N 1
ATOM 834 C CA . ASN A 1 100 ? 6.429 12.404 5.531 1.00 90.06 100 ASN A CA 1
ATOM 835 C C . ASN A 1 100 ? 6.735 12.030 6.990 1.00 90.06 100 ASN A C 1
ATOM 837 O O . ASN A 1 100 ? 5.962 11.314 7.627 1.00 90.06 100 ASN A O 1
ATOM 841 N N . LEU A 1 101 ? 7.852 12.530 7.516 1.00 88.19 101 LEU A N 1
ATOM 842 C CA . LEU A 1 101 ? 8.269 12.379 8.916 1.00 88.19 101 LEU A CA 1
ATOM 843 C C . LEU A 1 101 ? 7.735 13.503 9.820 1.00 88.19 101 LEU A C 1
ATOM 845 O O . LEU A 1 101 ? 8.377 13.894 10.790 1.00 88.19 101 LEU A O 1
ATOM 849 N N . SER A 1 102 ? 6.578 14.084 9.493 1.00 89.50 102 SER A N 1
ATOM 850 C CA . SER A 1 102 ? 6.046 15.190 10.286 1.00 89.50 102 SER A CA 1
ATOM 851 C C . SER A 1 102 ? 5.536 14.689 11.634 1.00 89.50 102 SER A C 1
ATOM 853 O O . SER A 1 102 ? 4.492 14.037 11.715 1.00 89.50 102 SER A O 1
ATOM 855 N N . GLU A 1 103 ? 6.232 15.069 12.703 1.00 87.62 103 GLU A N 1
ATOM 856 C CA . GLU A 1 103 ? 5.800 14.812 14.077 1.00 87.62 103 GLU A CA 1
ATOM 857 C C . GLU A 1 103 ? 4.382 15.340 14.325 1.00 87.62 103 GLU A C 1
ATOM 859 O O . GLU A 1 103 ? 3.537 14.629 14.864 1.00 87.62 103 GLU A O 1
ATOM 864 N N . LYS A 1 104 ? 4.070 16.542 13.823 1.00 89.88 104 LYS A N 1
ATOM 865 C CA . LYS A 1 104 ? 2.727 17.132 13.901 1.00 89.88 104 LYS A CA 1
ATOM 866 C C . LYS A 1 104 ? 1.652 16.198 13.337 1.00 89.88 104 LYS A C 1
ATOM 868 O O . LYS A 1 104 ? 0.617 16.013 13.974 1.00 89.88 104 LYS A O 1
ATOM 873 N N . ASN A 1 105 ? 1.895 15.584 12.178 1.00 89.12 105 ASN A N 1
ATOM 874 C CA . ASN A 1 105 ? 0.944 14.650 11.567 1.00 89.12 105 ASN A CA 1
ATOM 875 C C . ASN A 1 105 ? 0.751 13.392 12.427 1.00 89.12 105 ASN A C 1
ATOM 877 O O . ASN A 1 105 ? -0.366 12.884 12.545 1.00 89.12 105 ASN A O 1
ATOM 881 N N . ILE A 1 106 ? 1.824 12.897 13.048 1.00 87.81 106 ILE A N 1
ATOM 882 C CA . ILE A 1 106 ? 1.779 11.739 13.949 1.00 87.81 106 ILE A CA 1
ATOM 883 C C . ILE A 1 106 ? 1.012 12.085 15.230 1.00 87.81 106 ILE A C 1
ATOM 885 O O . ILE A 1 106 ? 0.145 11.316 15.650 1.00 87.81 106 ILE A O 1
ATOM 889 N N . LEU A 1 107 ? 1.273 13.249 15.828 1.00 87.81 107 LEU A N 1
ATOM 890 C CA . LEU A 1 107 ? 0.566 13.740 17.011 1.00 87.81 107 LEU A CA 1
ATOM 891 C C . LEU A 1 107 ? -0.928 13.936 16.727 1.00 87.81 107 LEU A C 1
ATOM 893 O O . LEU A 1 107 ? -1.768 13.471 17.499 1.00 87.81 107 LEU A O 1
ATOM 897 N N . GLU A 1 108 ? -1.280 14.534 15.585 1.00 88.50 108 GLU A N 1
ATOM 898 C CA . GLU A 1 108 ? -2.676 14.696 15.168 1.00 88.50 108 GLU A CA 1
ATOM 899 C C . GLU A 1 108 ? -3.364 13.342 14.930 1.00 88.50 108 GLU A C 1
ATOM 901 O O . GLU A 1 108 ? -4.534 13.147 15.263 1.00 88.50 108 GLU A O 1
ATOM 906 N N . LEU A 1 109 ? -2.651 12.367 14.363 1.00 88.38 109 LEU A N 1
ATOM 907 C CA . LEU A 1 109 ? -3.169 11.011 14.203 1.00 88.38 109 LEU A CA 1
ATOM 908 C C . LEU A 1 109 ? -3.386 10.329 15.561 1.00 88.38 109 LEU A C 1
ATOM 910 O O . LEU A 1 109 ? -4.369 9.605 15.745 1.00 88.38 109 LEU A O 1
ATOM 914 N N . ASN A 1 110 ? -2.461 10.528 16.499 1.00 83.75 110 ASN A N 1
ATOM 915 C CA . ASN A 1 110 ? -2.492 9.897 17.810 1.00 83.75 110 ASN A CA 1
ATOM 916 C C . ASN A 1 110 ? -3.580 10.479 18.713 1.00 83.75 110 ASN A C 1
ATOM 918 O O . ASN A 1 110 ? -4.213 9.702 19.432 1.00 83.75 110 ASN A O 1
ATOM 922 N N . SER A 1 111 ? -3.865 11.781 18.612 1.00 85.38 111 SER A N 1
ATOM 923 C CA . SER A 1 111 ? -4.964 12.432 19.338 1.00 85.38 111 SER A CA 1
ATOM 924 C C . SER A 1 111 ? -6.344 11.946 18.877 1.00 85.38 111 SER A C 1
ATOM 926 O O . SER A 1 111 ? -7.289 11.874 19.668 1.00 85.38 111 SER A O 1
ATOM 928 N N . LYS A 1 112 ? -6.479 11.522 17.613 1.00 84.62 112 LYS A N 1
ATOM 929 C CA . LYS A 1 112 ? -7.723 10.937 17.098 1.00 84.62 112 LYS A CA 1
ATOM 930 C C . LYS A 1 112 ? -7.954 9.532 17.676 1.00 84.62 112 LYS A C 1
ATOM 932 O O . LYS A 1 112 ? -7.212 8.575 17.425 1.00 84.62 112 LYS A O 1
ATOM 937 N N . LYS A 1 113 ? -9.075 9.359 18.386 1.00 79.31 113 LYS A N 1
ATOM 938 C CA . LYS A 1 113 ? -9.561 8.043 18.837 1.00 79.31 113 LYS A CA 1
ATOM 939 C C . LYS A 1 113 ? -10.236 7.295 17.686 1.00 79.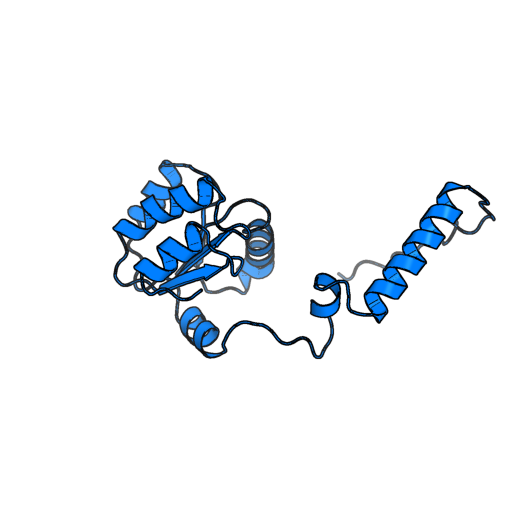31 113 LYS A C 1
ATOM 941 O O . LYS A 1 113 ? -11.438 7.400 17.453 1.00 79.31 113 LYS A O 1
ATOM 946 N N . PHE A 1 114 ? -9.453 6.512 16.950 1.00 83.69 114 PHE A N 1
ATOM 947 C CA . PHE A 1 114 ? -9.987 5.629 15.917 1.00 83.69 114 PHE A CA 1
ATOM 948 C C . PHE A 1 114 ? -10.513 4.315 16.503 1.00 83.69 114 PHE A C 1
ATOM 950 O O . PHE A 1 114 ? -9.750 3.508 17.030 1.00 83.69 114 PHE A O 1
ATOM 957 N N . ILE A 1 115 ? -11.806 4.044 16.324 1.00 81.06 115 ILE A N 1
ATOM 958 C CA . ILE A 1 115 ? -12.399 2.745 16.663 1.00 81.06 115 ILE A CA 1
ATOM 959 C C . ILE A 1 115 ? -12.197 1.780 15.487 1.00 81.06 115 ILE A C 1
ATOM 961 O O . ILE A 1 115 ? -12.722 2.007 14.394 1.00 81.06 115 ILE A O 1
ATOM 965 N N . LYS A 1 116 ? -11.458 0.685 15.722 1.00 85.00 116 LYS A N 1
ATOM 966 C CA . LYS A 1 116 ? -11.249 -0.434 14.779 1.00 85.00 116 LYS A CA 1
ATOM 967 C C . LYS A 1 116 ? -10.784 0.023 13.387 1.00 85.00 116 LYS A C 1
ATOM 969 O O . LYS A 1 116 ? -11.321 -0.453 12.386 1.00 85.00 116 LYS A O 1
ATOM 974 N N . ALA A 1 117 ? -9.805 0.919 13.300 1.00 92.50 117 ALA A N 1
ATOM 975 C CA . ALA A 1 117 ? -9.241 1.345 12.018 1.00 92.50 117 ALA A CA 1
ATOM 976 C C . ALA A 1 117 ? -8.383 0.252 11.354 1.00 92.50 117 ALA A C 1
ATOM 978 O O . ALA A 1 117 ? -8.042 -0.761 11.978 1.00 92.50 117 ALA A O 1
ATOM 979 N N . ALA A 1 118 ? -8.066 0.453 10.074 1.00 94.94 118 ALA A N 1
ATOM 980 C CA . ALA A 1 118 ? -7.020 -0.294 9.385 1.00 94.94 118 ALA A CA 1
ATOM 981 C C . ALA A 1 118 ? -5.817 0.606 9.118 1.00 94.94 118 ALA A C 1
ATOM 983 O O . ALA A 1 118 ? -5.973 1.695 8.572 1.00 94.94 118 ALA A O 1
ATOM 984 N N . TYR A 1 119 ? -4.646 0.114 9.496 1.00 94.62 119 TYR A N 1
ATOM 985 C CA . TYR A 1 119 ? -3.347 0.697 9.215 1.00 94.62 119 TYR A CA 1
ATOM 986 C C . TYR A 1 119 ? -2.708 -0.136 8.115 1.00 94.62 119 TYR A C 1
ATOM 988 O O . TYR A 1 119 ? -2.576 -1.352 8.262 1.00 94.62 119 TYR A O 1
ATOM 996 N N . ILE A 1 120 ? -2.382 0.516 7.008 1.00 95.50 120 ILE A N 1
ATOM 997 C CA . ILE A 1 120 ? -1.782 -0.102 5.835 1.00 95.50 120 ILE A CA 1
ATOM 998 C C . ILE A 1 120 ? -0.437 0.585 5.616 1.00 95.50 120 ILE A C 1
ATOM 1000 O O . ILE A 1 120 ? -0.392 1.779 5.318 1.00 95.50 120 ILE A O 1
ATOM 1004 N N . PHE A 1 121 ? 0.640 -0.168 5.791 1.00 95.56 121 PHE A N 1
ATOM 1005 C CA . PHE A 1 121 ? 2.012 0.307 5.656 1.00 95.56 121 PHE A CA 1
ATOM 1006 C C . PHE A 1 121 ? 2.586 -0.206 4.338 1.00 95.56 121 PHE A C 1
ATOM 1008 O O . PHE A 1 121 ? 2.538 -1.405 4.074 1.00 95.56 121 PHE A O 1
ATOM 1015 N N . ILE A 1 122 ? 3.094 0.688 3.492 1.00 96.44 122 ILE A N 1
ATOM 1016 C CA . ILE A 1 122 ? 3.501 0.368 2.122 1.00 96.44 122 ILE A CA 1
ATOM 1017 C C . ILE A 1 122 ? 4.934 0.840 1.884 1.00 96.44 122 ILE A C 1
ATOM 1019 O O . ILE A 1 122 ? 5.213 2.039 1.825 1.00 96.44 122 ILE A O 1
ATOM 1023 N N . SER A 1 123 ? 5.841 -0.109 1.674 1.00 96.50 123 SER A N 1
ATOM 1024 C CA . SER A 1 123 ? 7.208 0.151 1.218 1.00 96.50 123 SER A CA 1
ATOM 1025 C C . SER A 1 123 ? 7.665 -1.032 0.382 1.00 96.50 123 SER A C 1
ATOM 1027 O O . SER A 1 123 ? 7.792 -2.137 0.903 1.00 96.50 123 SER A O 1
ATOM 1029 N N . LYS A 1 124 ? 7.920 -0.805 -0.915 1.00 94.75 124 LYS A N 1
ATOM 1030 C CA . LYS A 1 124 ? 8.357 -1.871 -1.824 1.00 94.75 124 LYS A CA 1
ATOM 1031 C C . LYS A 1 124 ? 9.627 -2.549 -1.303 1.00 94.75 124 LYS A C 1
ATOM 1033 O O . LYS A 1 124 ? 9.592 -3.742 -1.058 1.00 94.75 124 LYS A O 1
ATOM 1038 N N . SER A 1 125 ? 10.703 -1.789 -1.086 1.00 95.56 125 SER A N 1
ATOM 1039 C CA . SER A 1 125 ? 11.969 -2.336 -0.576 1.00 95.56 125 SER A CA 1
ATOM 1040 C C . SER A 1 125 ? 11.895 -2.786 0.884 1.00 95.56 125 SER A C 1
ATOM 1042 O O . SER A 1 125 ? 12.788 -3.484 1.349 1.00 95.56 125 SER A O 1
ATOM 1044 N N . GLY A 1 126 ? 10.883 -2.326 1.626 1.00 95.00 126 GLY A N 1
ATOM 1045 C CA . GLY A 1 126 ? 10.714 -2.611 3.048 1.00 95.00 126 GLY A CA 1
ATOM 1046 C C . GLY A 1 126 ? 11.750 -1.947 3.960 1.00 95.00 126 GLY A C 1
ATOM 1047 O O . GLY A 1 126 ? 11.726 -2.175 5.162 1.00 95.00 126 GLY A O 1
ATOM 1048 N N . ASN A 1 127 ? 12.625 -1.101 3.406 1.00 93.75 127 ASN A N 1
ATOM 1049 C CA . ASN A 1 127 ? 13.699 -0.406 4.126 1.00 93.75 127 ASN A CA 1
ATOM 1050 C C . ASN A 1 127 ? 13.641 1.122 3.947 1.00 93.75 127 ASN A C 1
ATOM 1052 O O . ASN A 1 127 ? 14.585 1.825 4.292 1.00 93.75 127 ASN A O 1
ATOM 1056 N N . THR A 1 128 ? 12.555 1.664 3.381 1.00 91.94 128 THR A N 1
ATOM 1057 C CA . THR A 1 128 ? 12.362 3.122 3.276 1.00 91.94 128 THR A CA 1
ATOM 1058 C C . THR A 1 128 ? 12.327 3.735 4.677 1.00 91.94 128 THR A C 1
ATOM 1060 O O . THR A 1 128 ? 11.361 3.502 5.411 1.00 91.94 128 THR A O 1
ATOM 1063 N N . ILE A 1 129 ? 13.359 4.502 5.043 1.00 91.25 129 ILE A N 1
ATOM 1064 C CA . ILE A 1 129 ? 13.609 4.929 6.427 1.00 91.25 129 ILE A CA 1
ATOM 1065 C C . ILE A 1 129 ? 12.429 5.703 7.013 1.00 91.25 129 ILE A C 1
ATOM 1067 O O . ILE A 1 129 ? 12.013 5.440 8.134 1.00 91.25 129 ILE A O 1
ATOM 1071 N N . GLU A 1 130 ? 11.791 6.566 6.224 1.00 90.62 130 GLU A N 1
ATOM 1072 C CA . GLU A 1 130 ? 10.651 7.359 6.673 1.00 90.62 130 GLU A CA 1
ATOM 1073 C C . GLU A 1 130 ? 9.443 6.476 6.990 1.00 90.62 130 GLU A C 1
ATOM 1075 O O . GLU A 1 130 ? 8.721 6.708 7.958 1.00 90.62 130 GLU A O 1
ATOM 1080 N N . THR A 1 131 ? 9.232 5.426 6.188 1.00 92.25 131 THR A N 1
ATOM 1081 C CA . THR A 1 131 ? 8.135 4.479 6.416 1.00 92.25 131 THR A CA 1
ATOM 1082 C C . THR A 1 131 ? 8.414 3.635 7.653 1.00 92.25 131 THR A C 1
ATOM 1084 O O . THR A 1 131 ? 7.526 3.499 8.488 1.00 92.25 131 THR A O 1
ATOM 1087 N N . VAL A 1 132 ? 9.636 3.115 7.807 1.00 93.50 132 VAL A N 1
ATOM 1088 C CA . VAL A 1 132 ? 10.045 2.314 8.975 1.00 93.50 132 VAL A CA 1
ATOM 1089 C C . VAL A 1 132 ? 9.939 3.129 10.269 1.00 93.50 132 VAL A C 1
ATOM 1091 O O . VAL A 1 132 ? 9.353 2.663 11.247 1.00 93.50 132 VAL A O 1
ATOM 1094 N N . THR A 1 133 ? 10.413 4.374 10.264 1.00 92.19 133 THR A N 1
ATOM 1095 C CA . THR A 1 133 ? 10.309 5.281 11.414 1.00 92.19 133 THR A CA 1
ATOM 1096 C C . THR A 1 133 ? 8.850 5.579 11.760 1.00 92.19 133 THR A C 1
ATOM 1098 O O . THR A 1 133 ? 8.443 5.405 12.910 1.00 92.19 133 THR A O 1
ATOM 1101 N N . ASN A 1 134 ? 8.019 5.932 10.772 1.00 91.31 134 ASN A N 1
ATOM 1102 C CA . ASN A 1 134 ? 6.589 6.170 10.993 1.00 91.31 134 ASN A CA 1
ATOM 1103 C C . ASN A 1 134 ? 5.868 4.928 11.535 1.00 91.31 134 ASN A C 1
ATOM 1105 O O . ASN A 1 134 ? 5.050 5.036 12.446 1.00 91.31 134 ASN A O 1
ATOM 1109 N N . VAL A 1 135 ? 6.171 3.739 11.006 1.00 91.56 135 VAL A N 1
ATOM 1110 C CA . VAL A 1 135 ? 5.644 2.457 11.500 1.00 91.56 135 VAL A CA 1
ATOM 1111 C C . VAL A 1 135 ? 5.926 2.309 12.993 1.00 91.56 135 VAL A C 1
ATOM 1113 O O . VAL A 1 135 ? 4.995 2.064 13.764 1.00 91.56 135 VAL A O 1
ATOM 1116 N N . ASN A 1 136 ? 7.179 2.510 13.408 1.00 88.56 136 ASN A N 1
ATOM 1117 C CA . ASN A 1 136 ? 7.582 2.363 14.803 1.00 88.56 136 ASN A CA 1
ATOM 1118 C C . ASN A 1 136 ? 6.838 3.348 15.724 1.00 88.56 136 ASN A C 1
ATOM 1120 O O . ASN A 1 136 ? 6.285 2.941 16.744 1.00 88.56 136 ASN A O 1
ATOM 1124 N N . LEU A 1 137 ? 6.728 4.617 15.320 1.00 88.31 137 LEU A N 1
ATOM 1125 C CA . LEU A 1 137 ? 6.048 5.661 16.099 1.00 88.31 137 LEU A CA 1
ATOM 1126 C C . LEU A 1 137 ? 4.522 5.463 16.188 1.00 88.31 137 LEU A C 1
ATOM 1128 O O . LEU A 1 137 ? 3.890 5.838 17.176 1.00 88.31 137 LEU A O 1
ATOM 1132 N N . ILE A 1 138 ? 3.901 4.874 15.163 1.00 87.81 138 ILE A N 1
ATOM 1133 C CA . ILE A 1 138 ? 2.440 4.716 15.089 1.00 87.81 138 ILE A CA 1
ATOM 1134 C C . ILE A 1 138 ? 1.962 3.443 15.800 1.00 87.81 138 ILE A C 1
ATOM 1136 O O . ILE A 1 138 ? 0.894 3.436 16.423 1.00 87.81 138 ILE A O 1
ATOM 1140 N N . ILE A 1 139 ? 2.702 2.336 15.680 1.00 80.62 139 ILE A N 1
ATOM 1141 C CA . ILE A 1 139 ? 2.215 1.009 16.089 1.00 80.62 139 ILE A CA 1
ATOM 1142 C C . ILE A 1 139 ? 2.130 0.841 17.604 1.00 80.62 139 ILE A C 1
ATOM 1144 O O . ILE A 1 139 ? 1.203 0.168 18.073 1.00 80.62 139 ILE A O 1
ATOM 1148 N N . GLN A 1 140 ? 3.025 1.486 18.356 1.00 70.12 140 GLN A N 1
ATOM 1149 C CA . GLN A 1 140 ? 3.113 1.375 19.818 1.00 70.12 140 GLN A CA 1
ATOM 1150 C C . GLN A 1 140 ? 1.765 1.641 20.519 1.00 70.12 140 GLN A C 1
ATOM 1152 O O . GLN A 1 140 ? 1.438 0.999 21.514 1.00 70.12 140 GLN A O 1
ATOM 1157 N N . ASN A 1 141 ? 0.906 2.479 19.927 1.00 64.69 141 ASN A N 1
ATOM 1158 C CA . ASN A 1 141 ? -0.321 2.959 20.563 1.00 64.69 141 ASN A CA 1
ATOM 1159 C C . ASN A 1 141 ? -1.623 2.286 20.078 1.00 64.69 141 ASN A C 1
ATOM 1161 O O . ASN A 1 141 ? -2.712 2.765 20.400 1.00 64.69 141 ASN A O 1
ATOM 1165 N N . LYS A 1 142 ? -1.573 1.217 19.257 1.00 71.12 142 LYS A N 1
ATOM 1166 C CA . LYS A 1 142 ? -2.746 0.768 18.460 1.00 71.12 142 LYS A CA 1
ATOM 1167 C C . LYS A 1 142 ? -2.994 -0.759 18.467 1.00 71.12 142 LYS A C 1
ATOM 1169 O O . LYS A 1 142 ? -3.110 -1.391 17.409 1.00 71.12 142 LYS A O 1
ATOM 1174 N N . LYS A 1 143 ? -3.144 -1.369 19.654 1.00 67.62 143 LYS A N 1
ATOM 1175 C CA . LYS A 1 143 ? -3.339 -2.833 19.834 1.00 67.62 143 LYS A CA 1
ATOM 1176 C C . LYS A 1 143 ? -4.543 -3.416 19.062 1.00 67.62 143 LYS A C 1
ATOM 1178 O O . LYS A 1 143 ? -4.356 -4.359 18.301 1.00 67.62 143 LYS A O 1
ATOM 1183 N N . ASN A 1 144 ? -5.725 -2.793 19.119 1.00 74.75 144 ASN A N 1
ATOM 1184 C CA . ASN A 1 144 ? -6.979 -3.357 18.565 1.00 74.75 144 ASN A CA 1
ATOM 1185 C C . ASN A 1 144 ? -7.252 -3.054 17.074 1.00 74.75 144 ASN A C 1
ATOM 1187 O O . ASN A 1 144 ? -8.354 -3.298 16.570 1.00 74.75 144 ASN A O 1
ATOM 1191 N N . ASN A 1 145 ? -6.281 -2.486 16.358 1.00 86.62 145 ASN A N 1
ATOM 1192 C CA . ASN A 1 145 ? -6.448 -2.101 14.958 1.00 86.62 145 ASN A CA 1
ATOM 1193 C C . ASN A 1 145 ? -5.890 -3.156 13.999 1.00 86.62 145 ASN A C 1
ATOM 1195 O O . ASN A 1 145 ? -4.910 -3.836 14.304 1.00 86.62 145 ASN A O 1
ATOM 1199 N N . THR A 1 146 ? -6.514 -3.256 12.822 1.00 92.06 146 THR A N 1
ATOM 1200 C CA . THR A 1 146 ? -6.033 -4.124 11.738 1.00 92.06 146 THR A CA 1
ATOM 1201 C C . THR A 1 146 ? -4.755 -3.524 11.169 1.00 92.06 146 THR A C 1
ATOM 1203 O O . THR A 1 146 ? -4.741 -2.333 10.865 1.00 92.06 146 THR A O 1
ATOM 1206 N N . LYS A 1 147 ? -3.708 -4.338 11.037 1.00 93.69 147 LYS A N 1
ATOM 1207 C CA . LYS A 1 147 ? -2.398 -3.940 10.515 1.00 93.69 147 LYS A CA 1
ATOM 1208 C C . LYS A 1 147 ? -2.104 -4.790 9.289 1.00 93.69 147 LYS A C 1
ATOM 1210 O O . LYS A 1 147 ? -2.227 -6.011 9.363 1.00 93.69 147 LYS A O 1
ATOM 1215 N N . ILE A 1 148 ? -1.797 -4.130 8.183 1.00 94.38 148 ILE A N 1
ATOM 1216 C CA . ILE A 1 148 ? -1.479 -4.755 6.903 1.00 94.38 148 ILE A CA 1
ATOM 1217 C C . ILE A 1 148 ? -0.201 -4.108 6.398 1.00 94.38 148 ILE A C 1
ATOM 1219 O O . ILE A 1 148 ? -0.070 -2.882 6.434 1.00 94.38 148 ILE A O 1
ATOM 1223 N N . PHE A 1 149 ? 0.716 -4.927 5.920 1.00 94.75 149 PHE A N 1
ATOM 1224 C CA . PHE A 1 149 ? 1.965 -4.497 5.329 1.00 94.75 149 PHE A CA 1
ATOM 1225 C C . PHE A 1 149 ? 1.960 -4.884 3.855 1.00 94.75 149 PHE A C 1
ATOM 1227 O O . PHE A 1 149 ? 1.489 -5.949 3.498 1.00 94.75 149 PHE A O 1
ATOM 1234 N N . ILE A 1 150 ? 2.418 -3.988 2.988 1.00 94.94 150 ILE A N 1
ATOM 1235 C CA . ILE A 1 150 ? 2.558 -4.238 1.555 1.00 94.94 150 ILE A CA 1
ATOM 1236 C C . ILE A 1 150 ? 4.017 -3.973 1.217 1.00 94.94 150 ILE A C 1
ATOM 1238 O O . ILE A 1 150 ? 4.466 -2.822 1.180 1.00 94.94 150 ILE A O 1
ATOM 1242 N N . THR A 1 151 ? 4.759 -5.051 1.004 1.00 95.56 151 THR A N 1
ATOM 1243 C CA . THR A 1 151 ? 6.198 -5.014 0.756 1.00 95.56 151 THR A CA 1
ATOM 1244 C C . THR A 1 151 ? 6.621 -6.163 -0.154 1.00 95.56 151 THR A C 1
ATOM 1246 O O . THR A 1 151 ? 5.841 -7.076 -0.436 1.00 95.56 151 THR A O 1
ATOM 1249 N N . GLU A 1 152 ? 7.836 -6.091 -0.680 1.00 93.44 152 GLU A N 1
ATOM 1250 C CA . GLU A 1 152 ? 8.439 -7.180 -1.435 1.00 93.44 152 GLU A CA 1
ATOM 1251 C C . GLU A 1 152 ? 8.760 -8.365 -0.511 1.00 93.44 152 GLU A C 1
ATOM 1253 O O . GLU A 1 152 ? 9.092 -8.188 0.661 1.00 93.44 152 GLU A O 1
ATOM 1258 N N . LYS A 1 153 ? 8.652 -9.593 -1.035 1.00 88.88 153 LYS A N 1
ATOM 1259 C CA . LYS A 1 153 ? 8.896 -10.829 -0.274 1.00 88.88 153 LYS A CA 1
ATOM 1260 C C . LYS A 1 153 ? 10.395 -11.092 -0.108 1.00 88.88 153 LYS A C 1
ATOM 1262 O O . LYS A 1 153 ? 10.929 -12.054 -0.651 1.00 88.88 153 LYS A O 1
ATOM 1267 N N . THR A 1 154 ? 11.065 -10.218 0.626 1.00 93.12 154 THR A N 1
ATOM 1268 C CA . THR A 1 154 ? 12.487 -10.301 0.969 1.00 93.12 154 THR A CA 1
ATOM 1269 C C . THR A 1 154 ? 12.672 -10.141 2.473 1.00 93.12 154 THR A C 1
ATOM 1271 O O . THR A 1 154 ? 11.758 -9.717 3.189 1.00 93.12 154 THR A O 1
ATOM 1274 N N . ASN A 1 155 ? 13.863 -10.484 2.966 1.00 93.00 155 ASN A N 1
ATOM 1275 C CA . ASN A 1 155 ? 14.229 -10.178 4.341 1.00 93.00 155 ASN A CA 1
ATOM 1276 C C . ASN A 1 155 ? 14.510 -8.671 4.456 1.00 93.00 155 ASN A C 1
ATOM 1278 O O . ASN A 1 155 ? 15.525 -8.184 3.960 1.00 93.00 155 ASN A O 1
ATOM 1282 N N . ASN A 1 156 ? 13.569 -7.928 5.034 1.00 94.69 156 ASN A N 1
ATOM 1283 C CA . ASN A 1 156 ? 13.626 -6.476 5.171 1.00 9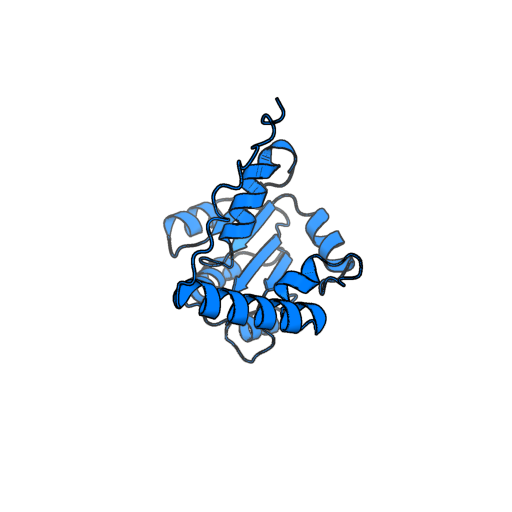4.69 156 ASN A CA 1
ATOM 1284 C C . ASN A 1 156 ? 12.957 -6.032 6.482 1.00 94.69 156 ASN A C 1
ATOM 1286 O O . ASN A 1 156 ? 12.214 -6.802 7.100 1.00 94.69 156 ASN A O 1
ATOM 1290 N N . ALA A 1 157 ? 13.210 -4.789 6.898 1.00 95.00 157 ALA A N 1
ATOM 1291 C CA . ALA A 1 157 ? 12.770 -4.282 8.196 1.00 95.00 157 ALA A CA 1
ATOM 1292 C C . ALA A 1 157 ? 11.241 -4.313 8.356 1.00 95.00 157 ALA A C 1
ATOM 1294 O O . ALA A 1 157 ? 10.725 -4.693 9.408 1.00 95.00 157 ALA A O 1
ATOM 1295 N N . ILE A 1 158 ? 10.493 -3.955 7.307 1.00 94.44 158 ILE A N 1
ATOM 1296 C CA . ILE A 1 158 ? 9.025 -3.993 7.326 1.00 94.44 158 ILE A CA 1
ATOM 1297 C C . ILE A 1 158 ? 8.494 -5.422 7.498 1.00 94.44 158 ILE A C 1
ATOM 1299 O O . ILE A 1 158 ? 7.591 -5.628 8.312 1.00 94.44 158 ILE A O 1
ATOM 1303 N N . THR A 1 159 ? 9.053 -6.401 6.783 1.00 94.81 159 THR A N 1
ATOM 1304 C CA . THR A 1 159 ? 8.691 -7.820 6.917 1.00 94.81 159 THR A CA 1
ATOM 1305 C C . THR A 1 159 ? 8.960 -8.320 8.336 1.00 94.81 159 THR A C 1
ATOM 1307 O O . THR A 1 159 ? 8.108 -8.974 8.936 1.00 94.81 159 THR A O 1
ATOM 1310 N N . GLU A 1 160 ? 10.110 -7.968 8.914 1.00 94.25 160 GLU A N 1
ATOM 1311 C CA . GLU A 1 160 ? 10.462 -8.352 10.282 1.00 94.25 160 GLU A CA 1
ATOM 1312 C C . GLU A 1 160 ? 9.483 -7.767 11.315 1.00 94.25 160 GLU A C 1
ATOM 1314 O O . GLU A 1 160 ? 8.967 -8.489 12.175 1.00 94.25 160 GLU A O 1
ATOM 1319 N N . ILE A 1 161 ? 9.162 -6.473 11.198 1.00 92.69 161 ILE A N 1
ATOM 1320 C CA . ILE A 1 161 ? 8.179 -5.799 12.057 1.00 92.69 161 ILE A CA 1
ATOM 1321 C C . ILE A 1 161 ? 6.801 -6.457 11.916 1.00 92.69 161 ILE A C 1
ATOM 1323 O O . ILE A 1 161 ? 6.139 -6.739 12.917 1.00 92.69 161 ILE A O 1
ATOM 1327 N N . ALA A 1 162 ? 6.359 -6.724 10.689 1.00 92.56 162 ALA A N 1
ATOM 1328 C CA . ALA A 1 162 ? 5.063 -7.334 10.426 1.00 92.56 162 ALA A CA 1
ATOM 1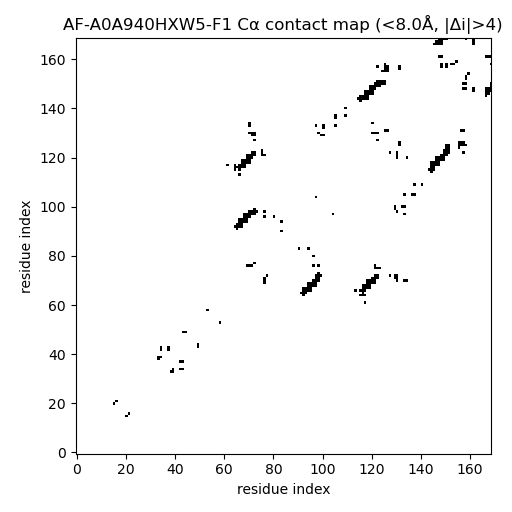329 C C . ALA A 1 162 ? 4.945 -8.735 11.046 1.00 92.56 162 ALA A C 1
ATOM 1331 O O . ALA A 1 162 ? 3.939 -9.034 11.698 1.00 92.56 162 ALA A O 1
ATOM 1332 N N . ASN A 1 163 ? 5.999 -9.550 10.927 1.00 93.06 163 ASN A N 1
ATOM 1333 C CA . ASN A 1 163 ? 6.081 -10.877 11.535 1.00 93.06 163 ASN A CA 1
ATOM 1334 C C . ASN A 1 163 ? 6.019 -10.808 13.067 1.00 93.06 163 ASN A C 1
ATOM 1336 O O . ASN A 1 163 ? 5.213 -11.513 13.678 1.00 93.06 163 ASN A O 1
ATOM 1340 N N . LYS A 1 164 ? 6.788 -9.904 13.694 1.00 91.94 164 LYS A N 1
ATOM 1341 C CA . LYS A 1 164 ? 6.751 -9.669 15.153 1.00 91.94 164 LYS A CA 1
ATOM 1342 C C . LYS A 1 164 ? 5.346 -9.307 15.645 1.00 91.94 164 LYS A C 1
ATOM 1344 O O . LYS A 1 164 ? 4.929 -9.721 16.724 1.00 91.94 164 LYS A O 1
ATOM 1349 N N . LEU A 1 165 ? 4.593 -8.565 14.838 1.00 90.00 165 LEU A N 1
ATOM 1350 C CA . LEU A 1 165 ? 3.231 -8.132 15.153 1.00 90.00 165 LEU A CA 1
ATOM 1351 C C . LEU A 1 165 ? 2.148 -9.152 14.784 1.00 90.00 165 LEU A C 1
ATOM 1353 O O . LEU A 1 165 ? 0.972 -8.881 15.044 1.00 90.00 165 LEU A O 1
ATOM 1357 N N . LYS A 1 166 ? 2.514 -10.283 14.163 1.00 90.38 166 LYS A N 1
ATOM 1358 C CA . LYS A 1 166 ? 1.579 -11.256 13.572 1.00 90.38 166 LYS A CA 1
ATOM 1359 C C . LYS A 1 166 ? 0.568 -10.577 12.634 1.00 90.38 166 LYS A C 1
ATOM 1361 O O . LYS A 1 166 ? -0.628 -10.874 12.658 1.00 90.38 166 LYS A O 1
ATOM 1366 N N . ALA A 1 167 ? 1.045 -9.598 11.869 1.00 90.38 167 ALA A N 1
ATOM 1367 C CA . ALA A 1 167 ? 0.244 -8.834 10.926 1.00 90.38 167 ALA A CA 1
ATOM 1368 C C . ALA A 1 167 ? 0.170 -9.525 9.557 1.00 90.38 167 ALA A C 1
ATOM 1370 O O . ALA A 1 167 ? 0.954 -10.418 9.251 1.00 90.38 167 ALA A O 1
ATOM 1371 N N . GLU A 1 168 ? -0.786 -9.103 8.731 1.00 89.81 168 GLU A N 1
ATOM 1372 C CA . GLU A 1 168 ? -0.903 -9.589 7.352 1.00 89.81 168 GLU A CA 1
ATOM 1373 C C . GLU A 1 168 ? 0.122 -8.873 6.456 1.00 89.81 168 GLU A C 1
ATOM 1375 O O . GLU A 1 168 ? 0.266 -7.651 6.565 1.00 89.81 168 GLU A O 1
ATOM 1380 N N . ILE A 1 169 ? 0.817 -9.634 5.603 1.00 90.06 169 ILE A N 1
ATOM 1381 C CA . ILE A 1 169 ? 1.824 -9.179 4.625 1.00 90.06 169 ILE A CA 1
ATOM 1382 C C . ILE A 1 169 ? 1.364 -9.574 3.219 1.00 90.06 169 ILE A C 1
ATOM 1384 O O . ILE A 1 169 ? 0.959 -10.750 3.058 1.00 90.06 169 ILE A O 1
#

Nearest PDB structures (foldseek):
  3c3j-assembly1_A  TM=6.762E-01  e=8.615E-04  Escherichia coli K-12
  3c3j-assembly2_C  TM=6.562E-01  e=1.039E-03  Escherichia coli K-12
  3eua-assembly4_G  TM=6.419E-01  e=5.999E-03  Bacillus subtilis
  6zj2-assembly3_M  TM=5.658E-01  e=6.475E-02  Salmonella enterica subsp. enterica serovar Typhimurium str. LT2
  6eo3-assembly1_A  TM=5.741E-01  e=3.297E-01  Salmonella enterica subsp. enterica serovar Typhimurium

Radius of gyration: 21.65 Å; Cα contacts (8 Å, |Δi|>4): 181; chains: 1; bounding box: 38×30×65 Å

Sequence (169 aa):
MLIKTILFKNNLIKKIKSKNILKTKKKFWELKKDYKEKKIALLTSFEKNYKLSYSKKLVKVLRKKKNIILVGMGGSILGAKVLYSFLKRKIKKKFFFLDNLSEKNILELNSKKFIKAAYIFISKSGNTIETVTNVNLIIQNKKNNTKIFITEKTNNAITEIANKLKAEI

Solvent-accessible surface area (backbone atoms only — not comparable to full-atom values): 10145 Å² total; per-residue (Å²): 134,82,76,76,77,83,75,75,76,77,74,82,75,58,92,71,88,43,74,65,54,56,52,49,52,53,52,50,52,51,51,53,47,37,52,77,69,59,70,41,65,76,66,47,65,72,42,95,81,52,76,75,92,72,57,72,65,58,53,58,58,55,69,74,29,56,38,37,39,40,35,14,50,63,85,60,33,51,63,58,51,51,52,46,64,76,40,44,94,76,51,89,54,48,77,44,81,44,64,67,82,51,60,67,61,51,51,57,54,65,73,50,86,71,80,57,27,33,40,38,40,29,32,60,80,22,64,52,62,60,42,56,52,50,49,60,73,55,54,81,80,46,84,83,40,50,52,36,42,47,56,55,101,58,97,31,60,46,52,52,54,33,58,77,66,73,40,52,110

Mean predicted aligned error: 8.04 Å